Protein AF-A0A0L0EZ75-F1 (afdb_monomer_lite)

Secondary structure (DSSP, 8-state):
-HHHHHHHHHHT-TT--HHHHHHHHHHHHHHHT-S-HHHHHHHHHHHHHHHHH-HHHHGGGHHHHHHHHH-TTSS--

InterPro domains:
  IPR002553 Clathrin/coatomer adaptor, adaptin-like, N-terminal [PF01602] (1-73)
  IPR011989 Armadillo-like helical [G3DSA:1.25.10.10] (1-47)
  IPR016024 Armadillo-type fold [SSF48371] (2-73)
  IPR017106 Coatomer gamma subunit [PTHR10261] (1-72)

Sequence (77 aa):
MVIYEAARAICNLPDVTARELQPAISVLQLFLSSPKATLRFAAIRNLSNIAINHPLAVTPCNLDMENLITDQSVWRV

Organism: NCBI:txid667725

Radius of gyration: 11.84 Å; chains: 1; bounding box: 29×21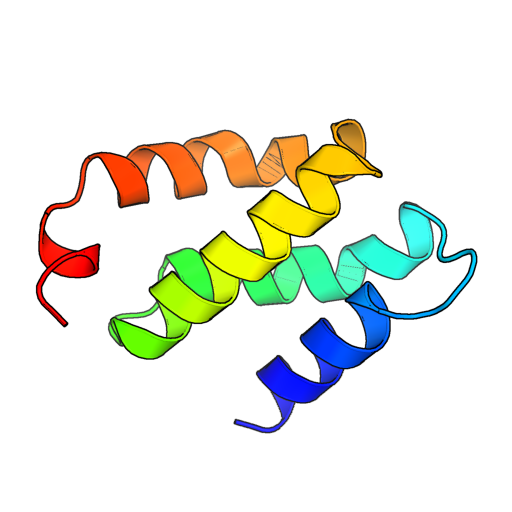×30 Å

Structure (mmCIF, N/CA/C/O backbone):
data_AF-A0A0L0EZ75-F1
#
_entry.id   AF-A0A0L0EZ75-F1
#
loop_
_atom_site.group_PDB
_atom_site.id
_atom_site.type_symbol
_atom_site.label_atom_id
_atom_site.label_alt_id
_atom_site.label_comp_id
_atom_site.label_asym_id
_atom_site.label_entity_id
_atom_site.label_seq_id
_atom_site.pdbx_PDB_ins_code
_atom_site.Cartn_x
_atom_site.Cartn_y
_atom_site.Cartn_z
_atom_site.occupancy
_atom_site.B_iso_or_equiv
_atom_site.auth_seq_id
_atom_site.auth_comp_id
_atom_site.auth_asym_id
_atom_site.auth_atom_id
_atom_site.pdbx_PDB_model_num
ATOM 1 N N . MET A 1 1 ? -5.450 -5.979 -13.416 1.00 69.25 1 MET A N 1
ATOM 2 C CA . MET A 1 1 ? -4.654 -6.964 -12.644 1.00 69.25 1 MET A CA 1
ATOM 3 C C . MET A 1 1 ? -5.445 -7.272 -11.381 1.00 69.25 1 MET A C 1
ATOM 5 O O . MET A 1 1 ? -5.737 -6.329 -10.663 1.00 69.25 1 MET A O 1
ATOM 9 N N . VAL A 1 2 ? -5.860 -8.522 -11.140 1.00 85.19 2 VAL A N 1
ATOM 10 C CA . VAL A 1 2 ? -6.860 -8.861 -10.093 1.00 85.19 2 VAL A CA 1
ATOM 11 C C . VAL A 1 2 ? -6.436 -8.395 -8.694 1.00 85.19 2 VAL A C 1
ATOM 13 O O . VAL A 1 2 ? -7.234 -7.831 -7.956 1.00 85.19 2 VAL A O 1
ATOM 16 N N . ILE A 1 3 ? -5.150 -8.546 -8.372 1.00 88.94 3 ILE A N 1
ATOM 17 C CA . ILE A 1 3 ? -4.575 -8.185 -7.068 1.00 88.94 3 ILE A CA 1
ATOM 18 C C . ILE A 1 3 ? -4.697 -6.676 -6.782 1.00 88.94 3 ILE A C 1
ATOM 20 O O . ILE A 1 3 ? -4.981 -6.280 -5.656 1.00 88.94 3 ILE A O 1
ATOM 24 N N . TYR A 1 4 ? -4.528 -5.832 -7.806 1.00 87.06 4 TYR A N 1
ATOM 25 C CA . TYR A 1 4 ? -4.670 -4.381 -7.662 1.00 87.06 4 TYR A CA 1
ATOM 26 C C . TYR A 1 4 ? -6.112 -3.974 -7.356 1.00 87.06 4 TYR A C 1
ATOM 28 O O . TYR A 1 4 ? -6.339 -3.182 -6.447 1.00 87.06 4 TYR A O 1
ATOM 36 N N . GLU A 1 5 ? -7.085 -4.541 -8.072 1.00 89.12 5 GLU A N 1
ATOM 37 C CA . GLU A 1 5 ? -8.496 -4.220 -7.829 1.00 89.12 5 GLU A CA 1
ATOM 38 C C . GLU A 1 5 ? -8.954 -4.695 -6.447 1.00 89.12 5 GLU A C 1
ATOM 40 O O . GLU A 1 5 ? -9.706 -3.987 -5.786 1.00 89.12 5 GLU A O 1
ATOM 45 N N . ALA A 1 6 ? -8.446 -5.833 -5.963 1.00 90.94 6 ALA A N 1
ATOM 46 C CA . ALA A 1 6 ? -8.710 -6.290 -4.600 1.00 90.94 6 ALA A CA 1
ATO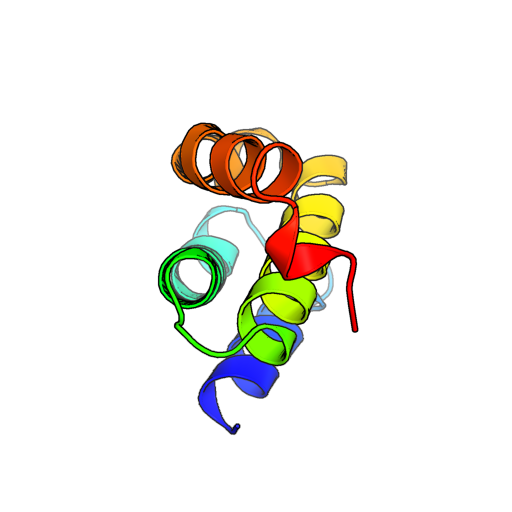M 47 C C . ALA A 1 6 ? -8.158 -5.308 -3.550 1.00 90.94 6 ALA A C 1
ATOM 49 O O . ALA A 1 6 ? -8.885 -4.901 -2.645 1.00 90.94 6 ALA A O 1
ATOM 50 N N . ALA A 1 7 ? -6.902 -4.869 -3.700 1.00 90.38 7 ALA A N 1
ATOM 51 C CA . ALA A 1 7 ? -6.306 -3.879 -2.803 1.00 90.38 7 ALA A CA 1
ATOM 52 C C . ALA A 1 7 ? -7.080 -2.551 -2.835 1.00 90.38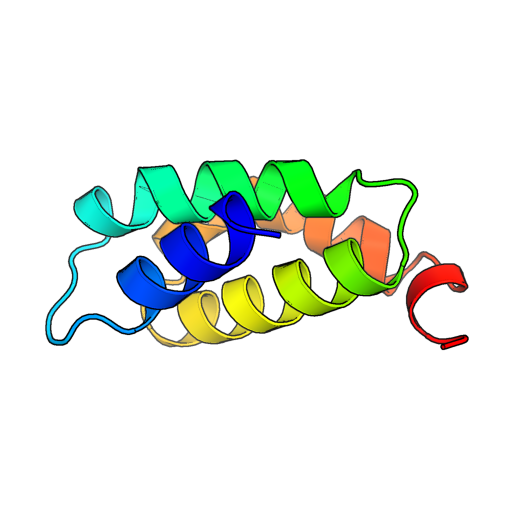 7 ALA A C 1
ATOM 54 O O . ALA A 1 7 ? -7.400 -1.990 -1.789 1.00 90.38 7 ALA A O 1
ATOM 55 N N . ARG A 1 8 ? -7.453 -2.079 -4.030 1.00 88.69 8 ARG A N 1
ATOM 56 C CA . ARG A 1 8 ? -8.257 -0.867 -4.211 1.00 88.69 8 ARG A CA 1
ATOM 57 C C . ARG A 1 8 ? -9.647 -0.994 -3.586 1.00 88.69 8 ARG A C 1
ATOM 59 O O . ARG A 1 8 ? -10.127 -0.023 -3.011 1.00 88.69 8 ARG A O 1
ATOM 66 N N . ALA A 1 9 ? -10.299 -2.150 -3.688 1.00 91.50 9 ALA A N 1
ATOM 67 C CA . ALA A 1 9 ? -11.604 -2.375 -3.072 1.00 91.50 9 ALA A CA 1
ATOM 68 C C . ALA A 1 9 ? -11.524 -2.264 -1.542 1.00 91.50 9 ALA A C 1
ATOM 70 O O . ALA A 1 9 ? -12.327 -1.548 -0.955 1.00 91.50 9 ALA A O 1
ATOM 71 N N . ILE A 1 10 ? -10.507 -2.875 -0.921 1.00 91.06 10 ILE A N 1
ATOM 72 C CA . ILE A 1 10 ? -10.263 -2.778 0.530 1.00 91.06 10 ILE A CA 1
ATOM 73 C C . ILE A 1 10 ? -1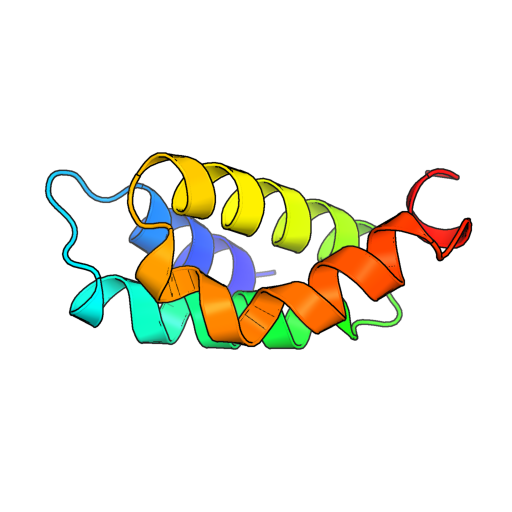0.058 -1.319 0.956 1.00 91.06 10 ILE A C 1
ATOM 75 O O . ILE A 1 10 ? -10.641 -0.878 1.940 1.00 91.06 10 ILE A O 1
ATOM 79 N N . CYS A 1 11 ? -9.285 -0.547 0.185 1.00 89.00 11 CYS A N 1
ATOM 80 C CA . CYS A 1 11 ? -9.013 0.863 0.489 1.00 89.00 11 CYS A CA 1
ATOM 81 C C . CYS A 1 11 ? -10.250 1.773 0.414 1.00 89.00 11 CYS A C 1
ATOM 83 O O . CYS A 1 11 ? -10.197 2.891 0.915 1.00 89.00 11 CYS A O 1
ATOM 85 N N . ASN A 1 12 ? -11.334 1.326 -0.230 1.00 89.06 12 ASN A N 1
ATOM 86 C CA . ASN A 1 12 ? -12.574 2.089 -0.393 1.00 89.06 12 ASN A CA 1
ATOM 87 C C . ASN A 1 12 ? -13.729 1.551 0.471 1.00 89.06 12 ASN A C 1
ATOM 89 O O . ASN A 1 12 ? -14.870 1.976 0.283 1.00 89.06 12 ASN A O 1
ATOM 93 N N . LEU A 1 13 ? -13.470 0.607 1.382 1.00 90.06 13 LEU A N 1
ATOM 94 C CA . LEU A 1 13 ? -14.490 0.140 2.317 1.00 90.06 13 LEU A CA 1
ATOM 95 C C . LEU A 1 13 ? -14.868 1.265 3.301 1.00 90.06 13 LEU A C 1
ATOM 97 O O . LEU A 1 13 ? -13.976 1.957 3.802 1.00 90.06 13 LEU A O 1
ATOM 101 N N . PRO A 1 14 ? -16.168 1.463 3.588 1.00 87.38 14 PRO A N 1
ATOM 102 C CA . PRO A 1 14 ? -16.596 2.417 4.605 1.00 87.38 14 PRO A CA 1
ATOM 103 C C . PRO A 1 14 ? -16.110 1.965 5.987 1.00 87.38 14 PRO A C 1
ATOM 105 O O . PRO A 1 14 ? -16.094 0.769 6.273 1.00 87.38 14 PRO A O 1
ATOM 108 N N . ASP A 1 15 ? -15.707 2.926 6.822 1.00 87.88 15 ASP A N 1
ATOM 109 C CA . ASP A 1 15 ? -15.249 2.707 8.204 1.00 87.88 15 ASP A CA 1
ATOM 110 C C . ASP A 1 15 ? -14.103 1.687 8.356 1.00 87.88 15 ASP A C 1
ATOM 112 O O . ASP A 1 15 ? -13.927 1.077 9.412 1.00 87.88 15 ASP A O 1
ATOM 116 N N . VAL A 1 16 ? -13.293 1.516 7.305 1.00 92.06 16 VAL A N 1
ATOM 117 C CA . VAL A 1 16 ? -12.155 0.597 7.322 1.00 92.06 16 VAL A CA 1
ATOM 118 C C . VAL A 1 16 ? -11.111 1.033 8.349 1.00 92.06 16 VAL A C 1
ATOM 120 O O . VAL A 1 16 ? -10.693 2.192 8.423 1.00 92.06 16 VAL A O 1
ATOM 123 N N . THR A 1 17 ? -10.655 0.087 9.159 1.00 92.12 17 THR A N 1
ATOM 124 C CA . THR A 1 17 ? -9.625 0.354 10.160 1.00 92.12 17 THR A CA 1
ATOM 125 C C . THR A 1 17 ? -8.227 0.290 9.546 1.00 92.12 17 THR A C 1
ATOM 127 O O . THR A 1 17 ? -7.969 -0.416 8.569 1.00 92.12 17 THR A O 1
ATOM 130 N N . ALA A 1 18 ? -7.257 0.955 10.181 1.00 89.81 18 ALA A N 1
ATOM 131 C CA . ALA A 1 18 ? -5.850 0.871 9.774 1.00 89.81 18 ALA A CA 1
ATOM 132 C C . ALA A 1 18 ? -5.327 -0.580 9.723 1.00 89.81 18 ALA A C 1
ATOM 134 O O . ALA A 1 18 ? -4.499 -0.921 8.881 1.00 89.81 18 ALA A O 1
ATOM 135 N N . ARG A 1 19 ? -5.845 -1.454 10.596 1.00 91.19 19 ARG A N 1
ATOM 136 C CA . ARG A 1 19 ? -5.475 -2.872 10.637 1.00 91.19 19 ARG A CA 1
ATOM 137 C C . ARG A 1 19 ? -5.986 -3.638 9.416 1.00 91.19 19 ARG A C 1
ATOM 139 O O . ARG A 1 19 ? 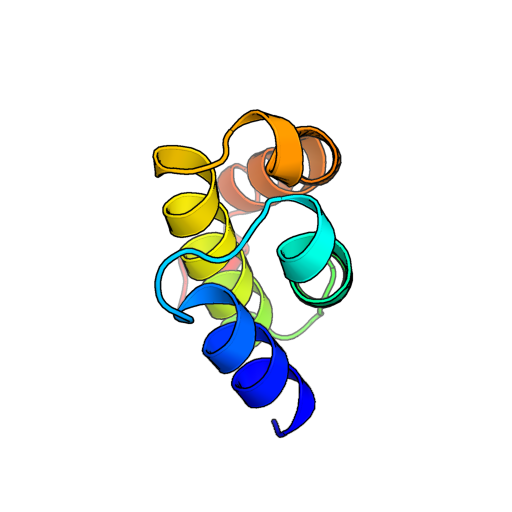-5.277 -4.501 8.907 1.00 91.19 19 ARG A O 1
ATOM 146 N N . GLU A 1 20 ? -7.190 -3.323 8.950 1.00 92.06 20 GLU A N 1
ATOM 147 C CA . GLU A 1 20 ? -7.798 -3.935 7.761 1.00 92.06 20 GLU A CA 1
ATOM 148 C C . GLU A 1 20 ? -7.186 -3.406 6.459 1.00 92.06 20 GLU A C 1
ATOM 150 O O . GLU A 1 20 ? -7.123 -4.131 5.468 1.00 92.06 20 GLU A O 1
ATOM 155 N N . LEU A 1 21 ? -6.660 -2.176 6.474 1.00 93.06 21 LEU A N 1
ATOM 156 C CA . LEU A 1 21 ? -5.916 -1.596 5.353 1.00 93.06 21 LEU A CA 1
ATOM 157 C C . LEU A 1 21 ? -4.532 -2.221 5.154 1.00 93.06 21 LEU A C 1
ATOM 159 O O . LEU A 1 21 ? -4.030 -2.237 4.030 1.00 93.06 21 LEU A O 1
ATOM 163 N N . GLN A 1 22 ? -3.914 -2.752 6.212 1.00 93.50 22 GLN A N 1
ATOM 164 C CA . GLN A 1 22 ? -2.545 -3.268 6.184 1.00 93.50 22 GLN A CA 1
ATOM 165 C C . GLN A 1 22 ? -2.233 -4.225 5.010 1.00 93.50 22 GLN A C 1
ATOM 167 O O . GLN A 1 22 ? -1.239 -3.986 4.322 1.00 93.50 22 GLN A O 1
ATOM 172 N N . PRO A 1 23 ? -3.042 -5.265 4.708 1.00 92.75 23 PRO A N 1
ATOM 173 C CA . PRO A 1 23 ? -2.780 -6.143 3.563 1.00 92.75 23 PRO A CA 1
ATOM 174 C C . PRO A 1 23 ? -2.841 -5.414 2.213 1.00 92.75 23 PRO A C 1
ATOM 176 O O . PRO A 1 23 ? -2.046 -5.710 1.321 1.00 92.75 23 PRO A O 1
ATOM 179 N N . ALA A 1 24 ? -3.748 -4.446 2.055 1.00 94.25 24 ALA A N 1
ATOM 180 C CA . ALA A 1 24 ? -3.829 -3.645 0.838 1.00 94.25 24 ALA A CA 1
ATOM 181 C C . ALA A 1 24 ? -2.612 -2.720 0.702 1.00 94.25 24 ALA A C 1
ATOM 183 O O . ALA A 1 24 ? -2.025 -2.643 -0.376 1.00 94.25 24 ALA A O 1
ATOM 184 N N . ILE A 1 25 ? -2.180 -2.090 1.799 1.00 95.00 25 ILE A N 1
ATOM 185 C CA . ILE A 1 25 ? -0.984 -1.238 1.840 1.00 95.00 25 ILE A CA 1
ATOM 186 C C . ILE A 1 25 ? 0.262 -2.035 1.445 1.00 95.00 25 ILE A C 1
ATOM 188 O O . ILE A 1 25 ? 1.013 -1.580 0.589 1.00 95.00 25 ILE A O 1
ATOM 192 N N . SER A 1 26 ? 0.452 -3.250 1.969 1.00 94.62 26 SER A N 1
ATOM 193 C CA . SER A 1 26 ? 1.598 -4.098 1.603 1.00 94.62 26 SER A CA 1
ATOM 194 C C . SER A 1 26 ? 1.628 -4.459 0.112 1.00 94.62 26 SER A C 1
ATOM 196 O O . SER A 1 26 ? 2.691 -4.471 -0.508 1.00 94.62 26 SER A O 1
ATOM 198 N N . VAL A 1 27 ? 0.467 -4.716 -0.495 1.00 94.62 27 VAL A N 1
ATOM 199 C CA . VAL A 1 27 ? 0.360 -4.969 -1.941 1.00 94.62 27 VAL A CA 1
ATOM 200 C C . VAL A 1 27 ? 0.669 -3.711 -2.754 1.00 94.62 27 VAL A C 1
ATOM 202 O O . VAL A 1 27 ? 1.387 -3.780 -3.752 1.00 94.62 27 VAL A O 1
ATOM 205 N N . LEU A 1 28 ? 0.137 -2.558 -2.342 1.00 94.06 28 LEU A N 1
ATOM 206 C CA . LEU A 1 28 ? 0.400 -1.286 -3.012 1.00 94.06 28 LEU A CA 1
ATOM 207 C C . LEU A 1 28 ? 1.881 -0.905 -2.904 1.00 94.06 28 LEU A C 1
ATOM 209 O O . LEU A 1 28 ? 2.452 -0.470 -3.899 1.00 94.06 28 LEU A O 1
ATOM 213 N N . GLN A 1 29 ? 2.516 -1.150 -1.756 1.00 94.19 29 GLN A N 1
ATOM 214 C CA . GLN A 1 29 ? 3.950 -0.946 -1.559 1.00 94.19 29 GLN A CA 1
ATOM 215 C C . GLN A 1 29 ? 4.775 -1.787 -2.540 1.00 94.19 29 GLN A C 1
ATOM 217 O O . GLN A 1 29 ? 5.649 -1.256 -3.218 1.00 94.19 29 GLN A O 1
ATOM 222 N N . LEU A 1 30 ? 4.439 -3.071 -2.714 1.00 93.94 30 LEU A N 1
ATOM 223 C CA . LEU A 1 30 ? 5.095 -3.931 -3.706 1.00 93.94 30 LEU A CA 1
ATOM 224 C C . LEU A 1 30 ? 4.985 -3.365 -5.133 1.00 93.94 30 LEU A C 1
ATOM 226 O O . LEU A 1 30 ? 5.906 -3.495 -5.940 1.00 93.94 30 LEU A O 1
ATOM 230 N N . PHE A 1 31 ? 3.862 -2.727 -5.466 1.00 93.06 31 PHE A N 1
ATOM 231 C CA . PHE A 1 31 ? 3.677 -2.115 -6.781 1.00 93.06 31 PHE A CA 1
ATOM 232 C C . PHE A 1 31 ? 4.492 -0.839 -6.993 1.00 93.06 31 PHE A C 1
ATOM 234 O O . PHE A 1 31 ? 4.722 -0.498 -8.155 1.00 93.06 31 PHE A O 1
ATOM 241 N N . LEU A 1 32 ? 4.981 -0.180 -5.937 1.00 92.06 32 LEU A N 1
ATOM 242 C CA . LEU A 1 32 ? 5.891 0.964 -6.067 1.00 92.06 32 LEU A CA 1
ATOM 243 C C . LEU A 1 32 ? 7.225 0.554 -6.707 1.00 92.06 32 LEU A C 1
ATOM 245 O O . LEU A 1 32 ? 7.777 1.306 -7.504 1.00 92.06 32 LEU A O 1
ATOM 249 N N . SER A 1 33 ? 7.687 -0.675 -6.468 1.00 90.69 33 SER A N 1
ATOM 250 C CA . SER A 1 33 ? 8.905 -1.229 -7.079 1.00 90.69 33 SER A CA 1
ATOM 251 C C . SER A 1 33 ? 8.665 -1.930 -8.426 1.00 90.69 33 SER A C 1
ATOM 253 O O . SER A 1 33 ? 9.560 -2.582 -8.964 1.00 90.69 33 SER A O 1
ATOM 255 N N . SER A 1 34 ? 7.455 -1.848 -8.988 1.00 90.38 34 SER A N 1
ATOM 256 C CA . SER A 1 34 ? 7.119 -2.525 -10.244 1.00 90.38 34 SER A CA 1
ATOM 257 C C . SER A 1 34 ? 7.824 -1.890 -11.449 1.00 90.38 34 SER A C 1
ATOM 259 O O . SER A 1 34 ? 7.794 -0.668 -11.594 1.00 90.38 34 SER A O 1
ATOM 261 N N . PRO A 1 35 ? 8.336 -2.677 -12.416 1.00 88.19 35 PRO A N 1
ATOM 262 C CA . PRO A 1 35 ? 8.889 -2.127 -13.656 1.00 88.19 35 PRO A CA 1
ATOM 263 C C . PRO A 1 35 ? 7.817 -1.480 -14.555 1.00 88.19 35 PRO A C 1
ATOM 265 O O . PRO A 1 35 ? 8.140 -0.813 -15.535 1.00 88.19 35 PRO A O 1
ATOM 268 N N . LYS A 1 36 ? 6.521 -1.669 -14.258 1.00 88.75 36 LYS A N 1
ATOM 269 C CA . LYS A 1 36 ? 5.411 -1.105 -15.038 1.00 88.75 36 LYS A CA 1
ATOM 270 C C . LYS A 1 36 ? 4.988 0.248 -14.466 1.00 88.75 36 LYS A C 1
ATOM 272 O O . LYS A 1 36 ? 4.385 0.298 -13.394 1.00 88.75 36 LYS A O 1
ATOM 277 N N . ALA A 1 37 ? 5.209 1.330 -15.217 1.00 87.81 37 ALA A N 1
ATOM 278 C CA . ALA A 1 37 ? 4.836 2.693 -14.815 1.00 87.81 37 ALA A CA 1
ATOM 279 C C . ALA A 1 37 ? 3.356 2.825 -14.403 1.00 87.81 37 ALA A C 1
ATOM 281 O O . ALA A 1 37 ? 3.059 3.433 -13.379 1.00 87.81 37 ALA A O 1
ATOM 282 N N . THR A 1 38 ? 2.436 2.162 -15.114 1.00 89.31 38 THR A N 1
ATOM 283 C CA . THR A 1 38 ? 1.001 2.154 -14.775 1.00 89.31 38 THR A CA 1
ATOM 284 C C . THR A 1 38 ? 0.723 1.606 -13.374 1.00 89.31 38 THR A C 1
ATOM 286 O O . THR A 1 38 ? -0.133 2.138 -12.675 1.00 89.31 38 THR A O 1
ATOM 289 N N . LEU A 1 39 ? 1.441 0.560 -12.941 1.00 90.69 39 LEU A N 1
ATOM 290 C CA . LEU A 1 39 ? 1.253 -0.019 -11.606 1.00 90.69 39 LEU A CA 1
ATOM 291 C C . LEU A 1 39 ? 1.808 0.900 -10.517 1.00 90.69 39 LEU A C 1
ATOM 293 O O . LEU A 1 39 ? 1.138 1.089 -9.505 1.00 90.69 39 LEU A O 1
ATOM 297 N N . ARG A 1 40 ? 2.970 1.522 -10.755 1.00 90.94 40 ARG A N 1
ATOM 298 C CA . ARG A 1 40 ? 3.565 2.504 -9.835 1.00 90.94 40 ARG A CA 1
ATOM 299 C C . ARG A 1 40 ? 2.642 3.706 -9.635 1.00 90.94 40 ARG A C 1
ATOM 301 O O . ARG A 1 40 ? 2.320 4.056 -8.503 1.00 90.94 40 ARG A O 1
ATOM 308 N N . PHE A 1 41 ? 2.137 4.274 -10.732 1.00 89.19 41 PHE A N 1
ATOM 309 C CA . PHE A 1 41 ? 1.210 5.408 -10.699 1.00 89.19 41 PHE A CA 1
ATOM 310 C C . PHE A 1 41 ? -0.110 5.061 -9.993 1.00 89.19 41 PHE A C 1
ATOM 312 O O . PHE A 1 41 ? -0.627 5.815 -9.167 1.00 89.19 41 PHE A O 1
ATOM 319 N N . ALA A 1 42 ? -0.659 3.884 -10.286 1.00 90.75 42 ALA A N 1
ATOM 320 C CA . ALA A 1 42 ? -1.886 3.423 -9.660 1.00 90.75 42 ALA A CA 1
ATOM 321 C C . ALA A 1 42 ? -1.706 3.175 -8.149 1.00 90.75 42 ALA A C 1
ATOM 323 O O . ALA A 1 42 ? -2.620 3.463 -7.372 1.00 90.75 42 ALA A O 1
ATOM 324 N N . ALA A 1 43 ? -0.542 2.669 -7.732 1.00 92.75 43 ALA A N 1
ATOM 325 C CA . ALA A 1 43 ? -0.213 2.422 -6.335 1.00 92.75 43 ALA A CA 1
ATOM 326 C C . ALA A 1 43 ? -0.017 3.717 -5.542 1.00 92.75 43 ALA A C 1
ATOM 328 O O . ALA A 1 43 ? -0.682 3.903 -4.521 1.00 92.75 43 ALA A O 1
ATOM 329 N N . ILE A 1 44 ? 0.810 4.640 -6.049 1.00 93.00 44 ILE A N 1
ATOM 330 C CA . ILE A 1 44 ? 1.095 5.906 -5.365 1.00 93.00 44 ILE A CA 1
ATOM 331 C C . ILE A 1 44 ? -0.181 6.729 -5.169 1.00 93.00 44 ILE A C 1
ATOM 333 O O . ILE A 1 44 ? -0.425 7.213 -4.071 1.00 93.00 44 ILE A O 1
ATOM 337 N N . ARG A 1 45 ? -1.078 6.768 -6.167 1.00 91.69 45 ARG A N 1
ATOM 338 C CA . ARG A 1 45 ? -2.370 7.462 -6.058 1.00 91.69 45 ARG A CA 1
ATOM 339 C C . ARG A 1 45 ? -3.244 6.922 -4.921 1.00 91.69 45 ARG A C 1
ATOM 341 O O . ARG A 1 45 ? -3.890 7.706 -4.230 1.00 91.69 45 ARG A O 1
ATOM 348 N N . ASN A 1 46 ? -3.308 5.600 -4.747 1.00 93.19 46 ASN A N 1
ATOM 349 C CA . ASN A 1 46 ? -4.119 5.010 -3.677 1.00 93.19 46 ASN A CA 1
ATOM 350 C C . ASN A 1 46 ? -3.473 5.241 -2.311 1.00 93.19 46 ASN A C 1
ATOM 352 O O . ASN A 1 46 ? -4.167 5.660 -1.392 1.00 93.19 46 ASN A O 1
ATOM 356 N N . LEU A 1 47 ? -2.155 5.057 -2.190 1.00 94.00 47 LEU A N 1
ATOM 357 C CA . LEU A 1 47 ? -1.429 5.342 -0.950 1.00 94.00 47 LEU A CA 1
ATOM 358 C C . LEU A 1 47 ? -1.554 6.814 -0.536 1.00 94.00 47 LEU A C 1
ATOM 360 O O . LEU A 1 47 ? -1.781 7.087 0.637 1.00 94.00 47 LEU A O 1
ATOM 364 N N . SER A 1 48 ? -1.509 7.758 -1.482 1.00 92.94 48 SER A N 1
ATOM 365 C CA . SER A 1 48 ? -1.748 9.180 -1.202 1.00 92.94 48 SER A CA 1
ATOM 366 C C . SER A 1 48 ? -3.160 9.451 -0.682 1.00 92.94 48 SER A C 1
ATOM 368 O O . SER A 1 48 ? -3.329 10.302 0.181 1.00 92.94 48 SER A O 1
ATOM 370 N N . ASN A 1 49 ? -4.173 8.730 -1.171 1.00 91.56 49 ASN A N 1
ATOM 371 C CA . ASN A 1 49 ? -5.536 8.859 -0.653 1.00 91.56 49 ASN A CA 1
ATOM 372 C C . ASN A 1 49 ? -5.637 8.299 0.778 1.00 91.56 49 ASN A C 1
ATOM 374 O O . ASN A 1 49 ? -6.144 8.966 1.675 1.00 91.56 49 ASN A O 1
ATOM 378 N N . ILE A 1 50 ? -5.055 7.121 1.026 1.00 92.62 50 ILE A N 1
ATOM 379 C CA . ILE A 1 50 ? -5.003 6.533 2.372 1.00 92.62 50 ILE A CA 1
ATOM 380 C C . ILE A 1 50 ? -4.251 7.458 3.335 1.00 92.62 50 ILE A C 1
ATOM 382 O O . ILE A 1 50 ? -4.678 7.602 4.472 1.00 92.62 50 ILE A O 1
ATOM 386 N N . ALA A 1 51 ? -3.186 8.130 2.890 1.00 92.81 51 ALA A N 1
ATOM 387 C CA . ALA A 1 51 ? -2.409 9.057 3.711 1.00 92.81 51 ALA A CA 1
ATOM 388 C C . ALA A 1 51 ? -3.244 10.212 4.292 1.00 92.81 51 ALA A C 1
ATOM 390 O O . ALA A 1 51 ? -2.932 10.691 5.379 1.00 92.81 51 ALA A O 1
ATOM 391 N N . ILE A 1 52 ? -4.311 10.633 3.599 1.00 91.44 52 ILE A N 1
ATOM 392 C CA . ILE A 1 52 ? -5.214 11.700 4.060 1.00 91.44 52 ILE A CA 1
ATOM 393 C C . ILE A 1 52 ? -6.039 11.232 5.269 1.00 91.44 52 ILE A C 1
ATOM 395 O O . ILE A 1 52 ? -6.234 11.997 6.208 1.00 91.44 52 ILE A O 1
ATOM 399 N N . ASN A 1 53 ? -6.485 9.971 5.266 1.00 90.00 53 ASN A N 1
ATOM 400 C CA . ASN A 1 53 ? -7.397 9.430 6.283 1.00 90.00 53 ASN A CA 1
ATOM 401 C C . ASN A 1 53 ? -6.674 8.617 7.377 1.00 90.00 53 ASN A C 1
ATOM 403 O O . ASN A 1 53 ? -7.097 8.595 8.530 1.00 90.00 53 ASN A O 1
ATOM 407 N N . HIS A 1 54 ? -5.569 7.953 7.029 1.00 91.94 54 HIS A N 1
ATOM 408 C CA . HIS A 1 54 ? -4.798 7.037 7.877 1.00 91.94 54 HIS A CA 1
ATOM 409 C C . HIS A 1 54 ? -3.277 7.254 7.710 1.00 91.94 54 HIS A C 1
ATOM 411 O O . HIS A 1 54 ? -2.557 6.338 7.297 1.00 91.94 54 HIS A O 1
ATOM 417 N N . PRO A 1 55 ? -2.739 8.440 8.055 1.00 92.19 55 PRO A N 1
ATOM 418 C CA . PRO A 1 55 ? -1.334 8.793 7.805 1.00 92.19 55 PRO A CA 1
ATOM 419 C C . PRO A 1 55 ? -0.329 7.841 8.475 1.00 92.19 55 PRO A C 1
ATOM 421 O O . PRO A 1 55 ? 0.724 7.529 7.918 1.00 92.19 55 PRO A O 1
ATOM 424 N N . LEU A 1 56 ? -0.663 7.314 9.656 1.00 93.06 56 LEU A N 1
ATOM 425 C CA . LEU A 1 56 ? 0.207 6.377 10.372 1.00 93.06 56 LEU A CA 1
ATOM 426 C C . LEU A 1 56 ? 0.312 5.014 9.671 1.00 93.06 56 LEU A C 1
ATOM 428 O O . LEU A 1 56 ? 1.351 4.366 9.746 1.00 93.06 56 LEU A O 1
ATOM 432 N N . ALA A 1 57 ? -0.733 4.589 8.954 1.00 91.69 57 ALA A N 1
ATOM 433 C CA . ALA A 1 57 ? -0.749 3.298 8.270 1.00 91.69 57 ALA A CA 1
ATOM 434 C C . ALA A 1 57 ? 0.185 3.276 7.047 1.00 91.69 57 ALA A C 1
ATOM 436 O O . ALA A 1 57 ? 0.735 2.232 6.703 1.00 91.69 57 ALA A O 1
ATOM 437 N N . VAL A 1 58 ? 0.397 4.432 6.408 1.00 92.81 58 VAL A N 1
ATOM 438 C CA . VAL A 1 58 ? 1.230 4.566 5.199 1.00 92.81 58 VAL A CA 1
ATOM 439 C C . VAL A 1 58 ? 2.684 4.932 5.487 1.00 92.81 58 VAL A C 1
ATOM 441 O O . VAL A 1 58 ? 3.495 4.933 4.569 1.00 92.81 58 VAL A O 1
ATOM 444 N N . THR A 1 59 ? 3.047 5.180 6.750 1.00 93.62 59 THR A N 1
ATOM 445 C CA . THR A 1 59 ? 4.420 5.551 7.141 1.00 93.62 59 THR A CA 1
ATOM 446 C C . THR A 1 59 ? 5.501 4.604 6.584 1.00 93.62 59 THR A C 1
ATOM 448 O O . THR A 1 59 ? 6.523 5.107 6.113 1.00 93.62 59 THR A O 1
ATOM 451 N N . PRO A 1 60 ? 5.300 3.267 6.531 1.00 91.81 60 PRO A N 1
ATOM 452 C CA . PRO A 1 60 ? 6.278 2.351 5.935 1.00 91.81 60 PRO A CA 1
ATOM 453 C C . PRO A 1 60 ? 6.534 2.570 4.437 1.00 91.81 60 PRO A C 1
ATOM 455 O O . PRO A 1 60 ? 7.570 2.150 3.938 1.00 91.81 60 PRO A O 1
ATOM 458 N N . CYS A 1 61 ? 5.601 3.204 3.721 1.00 93.38 61 CYS A N 1
ATOM 459 C CA . CYS A 1 61 ? 5.684 3.452 2.280 1.00 93.38 61 CYS A CA 1
ATOM 460 C C . CYS A 1 61 ? 6.310 4.813 1.939 1.00 93.38 61 CYS A C 1
ATOM 462 O O . CYS A 1 61 ? 6.569 5.071 0.767 1.00 93.38 61 CYS A O 1
ATOM 464 N N . ASN A 1 62 ? 6.544 5.696 2.919 1.00 92.44 62 ASN A N 1
ATOM 465 C CA . ASN A 1 62 ? 6.960 7.080 2.660 1.00 92.44 62 ASN A CA 1
ATOM 466 C C . ASN A 1 62 ? 8.252 7.168 1.834 1.00 92.44 62 ASN A C 1
ATOM 468 O O . ASN A 1 62 ? 8.313 7.941 0.882 1.00 92.44 62 ASN A O 1
ATOM 472 N N . LEU A 1 63 ? 9.256 6.348 2.164 1.00 91.19 63 LEU A N 1
ATOM 473 C CA . LEU A 1 63 ? 10.531 6.329 1.443 1.00 91.19 63 LEU A CA 1
ATOM 474 C C . LEU A 1 63 ? 10.351 5.867 -0.011 1.00 91.19 63 LEU A C 1
ATOM 476 O O . LEU A 1 63 ? 10.889 6.477 -0.931 1.00 91.19 63 LEU A O 1
ATOM 480 N N . ASP A 1 64 ? 9.555 4.819 -0.227 1.00 91.19 64 ASP A N 1
ATOM 481 C CA . ASP A 1 64 ? 9.251 4.311 -1.567 1.00 91.19 64 ASP A CA 1
ATOM 482 C C . ASP A 1 64 ? 8.486 5.353 -2.400 1.00 91.19 64 ASP A C 1
ATOM 484 O O . ASP A 1 64 ? 8.753 5.528 -3.588 1.00 91.19 64 ASP A O 1
ATOM 488 N N . MET A 1 65 ? 7.556 6.083 -1.777 1.00 90.06 65 MET A N 1
ATOM 489 C CA . MET A 1 65 ? 6.803 7.156 -2.430 1.00 90.06 65 MET A CA 1
ATOM 490 C C . MET A 1 65 ? 7.701 8.349 -2.788 1.00 90.06 65 MET A C 1
ATOM 492 O O . MET A 1 65 ? 7.590 8.869 -3.897 1.00 90.06 65 MET A O 1
ATOM 496 N N . GLU A 1 66 ? 8.618 8.760 -1.907 1.00 89.88 66 GLU A N 1
ATOM 497 C CA . GLU A 1 66 ? 9.579 9.842 -2.175 1.00 89.88 66 GLU A CA 1
ATOM 498 C C . GLU A 1 66 ? 10.538 9.486 -3.324 1.00 89.88 66 GLU A C 1
ATOM 500 O O . GLU A 1 66 ? 10.753 10.285 -4.243 1.00 89.88 66 GLU A O 1
ATOM 505 N N . ASN A 1 67 ? 11.032 8.245 -3.343 1.00 86.62 67 ASN A N 1
ATOM 506 C CA . ASN A 1 67 ? 11.863 7.728 -4.431 1.00 86.62 67 ASN A CA 1
ATOM 507 C C . ASN A 1 67 ? 11.136 7.769 -5.786 1.00 86.62 67 ASN A C 1
ATOM 509 O O . ASN A 1 67 ? 11.747 8.048 -6.813 1.00 86.62 67 ASN A O 1
ATOM 513 N N . LEU A 1 68 ? 9.820 7.546 -5.811 1.00 83.31 68 LEU A N 1
ATOM 514 C CA . LEU A 1 68 ? 9.031 7.637 -7.042 1.00 83.31 68 LEU A CA 1
ATOM 515 C C . LEU A 1 68 ? 8.714 9.068 -7.479 1.00 83.31 68 LEU A C 1
ATOM 517 O O . LEU A 1 68 ? 8.544 9.308 -8.671 1.00 83.31 68 LEU A O 1
ATOM 521 N N . ILE A 1 69 ? 8.619 10.013 -6.543 1.00 78.94 69 ILE A N 1
ATOM 522 C CA . ILE A 1 69 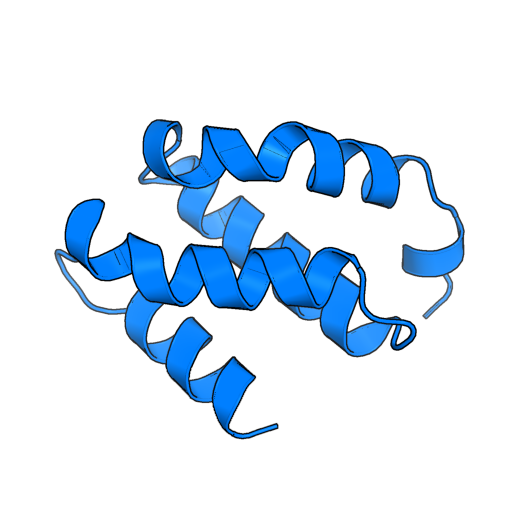? 8.440 11.435 -6.871 1.00 78.94 69 ILE A CA 1
ATOM 523 C C . ILE A 1 69 ? 9.708 11.982 -7.535 1.00 78.94 69 ILE A C 1
ATOM 525 O O . ILE A 1 69 ? 9.619 12.774 -8.474 1.00 78.94 69 ILE A O 1
ATOM 529 N N . THR A 1 70 ? 10.876 11.543 -7.063 1.00 76.88 70 THR A N 1
ATOM 530 C CA . THR A 1 70 ? 12.181 11.938 -7.610 1.00 76.88 70 THR A CA 1
ATOM 531 C C . THR A 1 70 ? 12.536 11.203 -8.911 1.00 76.88 70 THR A C 1
ATOM 533 O O . THR A 1 70 ? 13.247 11.756 -9.753 1.00 76.88 70 THR A O 1
ATOM 536 N N . ASP A 1 71 ? 11.994 10.001 -9.136 1.00 69.94 71 ASP A N 1
ATOM 537 C CA . ASP A 1 71 ? 12.136 9.242 -10.382 1.00 69.94 71 ASP A CA 1
ATOM 538 C C . ASP A 1 71 ? 11.261 9.822 -11.519 1.00 69.94 71 ASP A C 1
ATOM 540 O O . ASP A 1 71 ? 10.046 9.621 -11.601 1.00 69.94 71 ASP A O 1
ATOM 544 N N . GLN A 1 72 ? 11.906 10.503 -12.474 1.00 57.75 72 GLN A N 1
ATOM 545 C CA . GLN A 1 72 ? 11.259 11.096 -13.656 1.00 57.75 72 GLN A CA 1
ATOM 546 C C . GLN A 1 72 ? 10.535 10.085 -14.570 1.00 57.75 72 GLN A C 1
ATOM 548 O O . GLN A 1 72 ? 9.774 10.496 -15.450 1.00 57.75 72 GLN A O 1
ATOM 553 N N . SER A 1 73 ? 10.741 8.774 -14.399 1.00 59.91 73 SER A N 1
ATOM 554 C CA . SER A 1 73 ? 10.088 7.744 -15.216 1.00 59.91 73 SER A CA 1
ATOM 555 C C . SER A 1 73 ? 8.604 7.528 -14.886 1.00 59.91 73 SER A C 1
ATOM 557 O O . SER A 1 73 ? 7.895 6.912 -15.682 1.00 59.91 73 SER A O 1
ATOM 559 N N . VAL A 1 74 ? 8.111 8.037 -13.750 1.00 54.44 74 VAL A N 1
ATOM 560 C CA . VAL A 1 74 ? 6.692 7.943 -13.351 1.00 54.44 74 VAL A CA 1
ATOM 561 C C . VAL A 1 74 ? 5.806 8.966 -14.072 1.00 54.44 74 VAL A C 1
ATOM 563 O O . VAL A 1 74 ? 4.650 8.667 -14.361 1.00 54.44 74 VAL A O 1
ATOM 566 N N . TRP A 1 75 ? 6.338 10.141 -14.418 1.00 58.66 75 TRP A N 1
ATOM 567 C CA . TRP A 1 75 ? 5.563 11.267 -14.969 1.00 58.66 75 TRP A CA 1
ATOM 568 C C . TRP A 1 75 ? 5.556 11.354 -16.500 1.00 58.66 75 TRP A C 1
ATOM 570 O O . TRP A 1 75 ? 5.021 12.306 -17.059 1.00 58.66 75 TRP A O 1
ATOM 580 N N . ARG A 1 76 ? 6.173 10.391 -17.193 1.00 53.34 76 ARG A N 1
ATOM 581 C CA . ARG A 1 76 ? 6.282 10.369 -18.664 1.00 53.34 76 ARG A CA 1
ATOM 582 C C . ARG A 1 76 ? 5.222 9.511 -19.370 1.00 53.34 76 ARG A C 1
ATOM 584 O O . ARG A 1 76 ? 5.405 9.202 -20.545 1.00 53.34 76 ARG A O 1
ATOM 591 N N . VAL A 1 77 ? 4.163 9.101 -18.669 1.00 49.44 77 VAL A N 1
ATOM 592 C CA . VAL A 1 77 ? 3.035 8.352 -19.260 1.00 49.44 77 VAL A CA 1
ATOM 593 C C . VAL A 1 77 ? 1.999 9.307 -19.833 1.00 49.44 77 VAL A C 1
ATOM 595 O O . VAL A 1 77 ? 1.666 10.280 -19.124 1.00 49.44 77 VAL A O 1
#

pLDDT: mean 87.47, std 10.36, range [49.44, 95.0]

Foldseek 3Di:
DVLLVVLVVQLPDPPRDLVSNLVSLVSLLVQLPDPDLVSVLSSLVSLVVCCVVPVVSNVVSPVSSVVVVVDPVNVPD